Protein AF-A0A399ZAR4-F1 (afdb_monomer_lite)

Foldseek 3Di:
DLVPDDLVVVCVVVVHDSVVSVVVVVVVCVVVVHDDVVSVNVVCVVVVVVVPD

Sequence (53 aa):
LAQGRTNSEIAQELVITQFTVRSHVCRVLKKLKLANRTQAALYLLKHQSLGLV

pLDDT: mean 85.86, std 14.57, range [39.09, 97.62]

Secondary structure (DSSP, 8-state):
-TT---HHHHHHHTTS-HHHHHHHHHHHHHHTT-SSHHHHHHHHHHHHTTS--

Structure (mmCIF, N/CA/C/O backbone):
data_AF-A0A399ZAR4-F1
#
_entry.id   AF-A0A399ZAR4-F1
#
loop_
_atom_site.group_PDB
_atom_site.id
_atom_site.type_symbol
_atom_site.label_atom_id
_atom_site.label_alt_id
_atom_site.label_comp_id
_atom_site.label_asym_id
_atom_site.label_entity_id
_atom_site.label_seq_id
_atom_site.pdbx_PDB_ins_code
_atom_site.Cartn_x
_atom_site.Cartn_y
_atom_site.Cartn_z
_atom_site.occupancy
_atom_site.B_iso_or_equiv
_atom_site.auth_seq_id
_atom_site.auth_comp_id
_atom_site.auth_asym_id
_atom_site.auth_atom_id
_atom_site.pdbx_PDB_model_num
ATOM 1 N N . LEU A 1 1 ? -2.516 4.153 -3.702 1.00 65.62 1 LEU A N 1
ATOM 2 C CA . LEU A 1 1 ? -1.049 4.386 -3.604 1.00 65.62 1 LEU A CA 1
ATOM 3 C C . LEU A 1 1 ? -0.646 5.739 -4.184 1.00 65.62 1 LEU A C 1
ATOM 5 O O . LEU A 1 1 ? -0.177 6.566 -3.414 1.00 65.62 1 LEU A O 1
ATOM 9 N N . ALA A 1 2 ? -0.846 5.976 -5.486 1.00 60.78 2 ALA A N 1
ATOM 10 C CA . ALA A 1 2 ? -0.473 7.237 -6.143 1.00 60.78 2 ALA A CA 1
ATOM 11 C C . ALA A 1 2 ? -1.395 8.423 -5.804 1.00 60.78 2 ALA A C 1
ATOM 13 O O . ALA A 1 2 ? -0.930 9.547 -5.706 1.00 60.78 2 ALA A O 1
ATOM 14 N N . GLN A 1 3 ? -2.673 8.166 -5.518 1.00 71.00 3 GLN A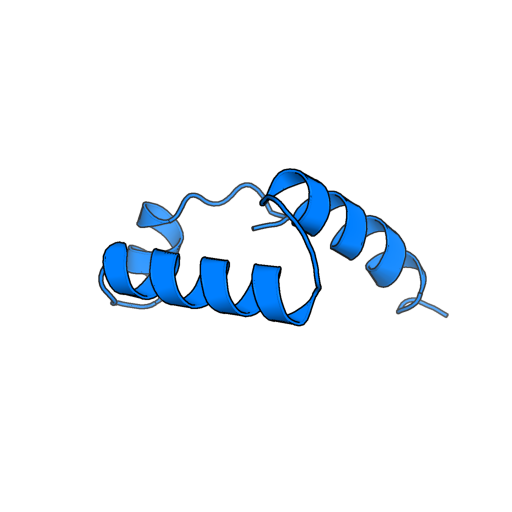 N 1
ATOM 15 C CA . GLN A 1 3 ? -3.656 9.181 -5.099 1.00 71.00 3 GLN A CA 1
ATOM 16 C C . GLN A 1 3 ? -3.537 9.572 -3.608 1.00 71.00 3 GLN A C 1
ATOM 18 O O . GLN A 1 3 ? -4.496 10.036 -3.009 1.00 71.00 3 GLN A O 1
ATOM 23 N N . GLY A 1 4 ? -2.411 9.282 -2.948 1.00 79.44 4 GLY A N 1
ATOM 24 C CA . GLY A 1 4 ? -2.195 9.639 -1.538 1.00 79.44 4 GLY A CA 1
ATOM 25 C C . GLY A 1 4 ? -2.890 8.760 -0.487 1.00 79.44 4 GLY A C 1
ATOM 26 O O . GLY A 1 4 ? -2.368 8.677 0.622 1.00 79.44 4 GLY A O 1
ATOM 27 N N . ARG A 1 5 ? -3.956 8.018 -0.828 1.00 86.31 5 ARG A N 1
ATOM 28 C CA . ARG A 1 5 ? -4.719 7.179 0.127 1.00 86.31 5 ARG A CA 1
ATOM 29 C C . ARG A 1 5 ? -3.845 6.304 1.044 1.00 86.31 5 ARG A C 1
ATOM 31 O O . ARG A 1 5 ? -2.847 5.708 0.612 1.00 86.31 5 ARG A O 1
ATOM 38 N N . THR A 1 6 ? -4.233 6.226 2.308 1.00 90.19 6 THR A N 1
ATOM 39 C CA . THR A 1 6 ? -3.674 5.383 3.369 1.00 90.19 6 THR A CA 1
ATOM 40 C C . THR A 1 6 ? -4.201 3.949 3.275 1.00 90.19 6 THR A C 1
ATOM 42 O O . THR A 1 6 ? -5.225 3.680 2.649 1.00 90.19 6 THR A O 1
ATOM 45 N N . ASN A 1 7 ? -3.515 2.995 3.914 1.00 91.62 7 ASN A N 1
ATOM 46 C CA . ASN A 1 7 ? -3.981 1.603 3.932 1.00 91.62 7 ASN A CA 1
ATOM 47 C C . ASN A 1 7 ? -5.316 1.444 4.675 1.00 91.62 7 ASN A C 1
ATOM 49 O O . ASN A 1 7 ? -6.066 0.531 4.352 1.00 91.62 7 ASN A O 1
ATOM 53 N N . SER A 1 8 ? -5.608 2.321 5.640 1.00 93.44 8 SER A N 1
ATOM 54 C CA . SER A 1 8 ? -6.873 2.362 6.380 1.00 93.44 8 SER A CA 1
ATOM 55 C C . SER A 1 8 ? -8.043 2.759 5.487 1.00 93.44 8 SER A C 1
ATOM 57 O O . SER A 1 8 ? -9.059 2.076 5.492 1.00 93.44 8 SER A O 1
ATOM 59 N N . GLU A 1 9 ? -7.878 3.804 4.676 1.00 94.06 9 GLU A N 1
ATOM 60 C CA . GLU A 1 9 ? -8.916 4.256 3.738 1.00 94.06 9 GLU A CA 1
ATOM 61 C C . GLU A 1 9 ? -9.199 3.190 2.674 1.00 94.06 9 GLU A C 1
ATOM 63 O O . GLU A 1 9 ? -10.350 2.865 2.407 1.00 94.06 9 GLU A O 1
ATOM 68 N N . ILE A 1 10 ? -8.144 2.576 2.124 1.00 92.19 10 ILE A N 1
ATOM 69 C CA . ILE A 1 10 ? -8.277 1.483 1.148 1.00 92.19 10 ILE A CA 1
ATOM 70 C C . ILE A 1 10 ? -8.968 0.266 1.784 1.00 92.19 10 ILE A C 1
ATOM 72 O O . ILE A 1 10 ? -9.778 -0.395 1.145 1.00 92.19 10 ILE A O 1
ATOM 76 N N . ALA A 1 11 ? -8.646 -0.043 3.042 1.00 96.06 11 ALA A N 1
ATOM 77 C CA . ALA A 1 11 ? -9.252 -1.147 3.779 1.00 96.06 11 ALA A CA 1
ATOM 78 C C . ALA A 1 11 ? -10.755 -0.930 4.001 1.00 96.06 11 ALA A C 1
ATOM 80 O O . ALA A 1 11 ? -11.535 -1.860 3.810 1.00 96.06 11 ALA A O 1
ATOM 81 N N . GLN A 1 12 ? -11.157 0.293 4.356 1.00 96.31 12 GLN A N 1
ATOM 82 C CA . GLN A 1 12 ? -12.562 0.660 4.533 1.00 96.31 12 GLN A CA 1
ATOM 83 C C . GLN A 1 12 ? -13.346 0.579 3.221 1.00 96.31 12 GLN A C 1
ATOM 85 O O . GLN A 1 12 ? -14.405 -0.036 3.183 1.00 96.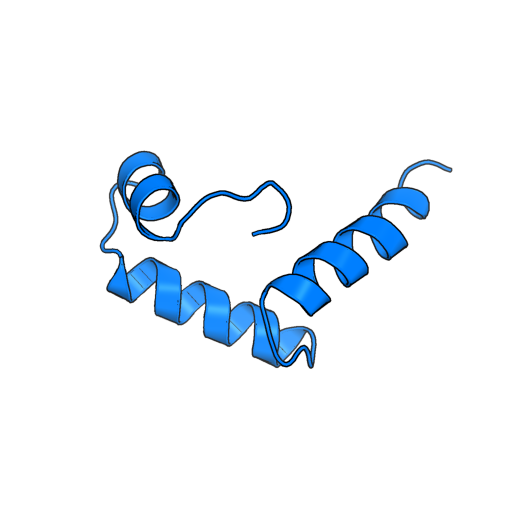31 12 GLN A O 1
ATOM 90 N N . GLU A 1 13 ? -12.808 1.151 2.145 1.00 95.00 13 GLU A N 1
ATOM 91 C CA . GLU A 1 13 ? -13.448 1.157 0.825 1.00 95.00 13 GLU A CA 1
ATOM 92 C C . GLU A 1 13 ? -13.634 -0.254 0.257 1.00 95.00 13 GLU A C 1
ATOM 94 O O . GLU A 1 13 ? -14.667 -0.562 -0.328 1.00 95.00 13 GLU A O 1
ATOM 99 N N . LEU A 1 14 ? -12.640 -1.122 0.450 1.00 94.56 14 LEU A N 1
ATOM 100 C CA . LEU A 1 14 ? -12.658 -2.491 -0.063 1.00 94.56 14 LEU A CA 1
ATOM 101 C C . LEU A 1 14 ? -13.254 -3.505 0.926 1.00 94.56 14 LEU A C 1
ATOM 103 O O . LEU A 1 14 ? -13.294 -4.690 0.608 1.00 94.56 14 LEU A O 1
ATOM 107 N N . VAL A 1 15 ? -13.695 -3.064 2.111 1.00 97.06 15 VAL A N 1
ATOM 108 C CA . VAL A 1 15 ? -14.253 -3.912 3.183 1.00 97.06 15 VAL A CA 1
ATOM 109 C C . VAL A 1 15 ? -13.319 -5.085 3.539 1.00 97.06 15 VAL A C 1
ATOM 111 O O . VAL A 1 15 ? -13.719 -6.240 3.667 1.00 97.06 15 VAL A O 1
ATOM 114 N N . ILE A 1 16 ? -12.027 -4.789 3.692 1.00 96.69 16 ILE A N 1
ATOM 115 C CA . ILE A 1 16 ? -10.979 -5.752 4.069 1.00 96.69 16 ILE A CA 1
ATOM 116 C C . ILE A 1 16 ? -10.122 -5.206 5.207 1.00 96.69 16 ILE A C 1
ATOM 118 O O . ILE A 1 16 ? -10.192 -4.037 5.569 1.00 96.69 16 ILE A O 1
ATOM 122 N N . THR A 1 17 ? -9.254 -6.041 5.778 1.00 97.62 1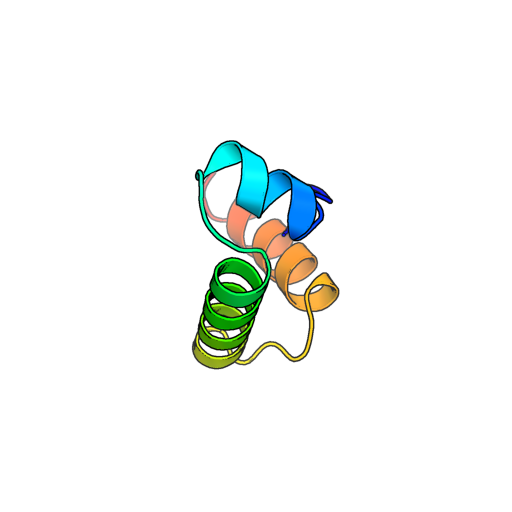7 THR A N 1
ATOM 123 C CA . THR A 1 17 ? -8.335 -5.579 6.825 1.00 97.62 17 THR A CA 1
ATOM 124 C C . THR A 1 17 ? -7.178 -4.748 6.255 1.00 97.62 17 THR A C 1
ATOM 126 O O . THR A 1 17 ? -6.685 -4.997 5.150 1.00 97.62 17 THR A O 1
ATOM 129 N N . GLN A 1 18 ? -6.649 -3.818 7.057 1.00 96.25 18 GLN A N 1
ATOM 130 C CA . GLN A 1 18 ? -5.419 -3.084 6.723 1.00 96.25 18 GLN A CA 1
ATOM 131 C C . GLN A 1 18 ? -4.223 -4.013 6.474 1.00 96.25 18 GLN A C 1
ATOM 133 O O . GLN A 1 18 ? -3.359 -3.713 5.645 1.00 96.25 18 GLN A O 1
ATOM 138 N N . PHE A 1 19 ? -4.167 -5.150 7.174 1.00 97.38 19 PHE A N 1
ATOM 139 C CA . PHE A 1 19 ? -3.136 -6.163 6.967 1.00 97.38 19 PHE A CA 1
ATOM 140 C C . PHE A 1 19 ? -3.215 -6.758 5.555 1.00 97.38 19 PHE A C 1
ATOM 142 O O . PHE A 1 19 ? -2.195 -6.852 4.865 1.00 97.38 19 PHE A O 1
ATOM 149 N N 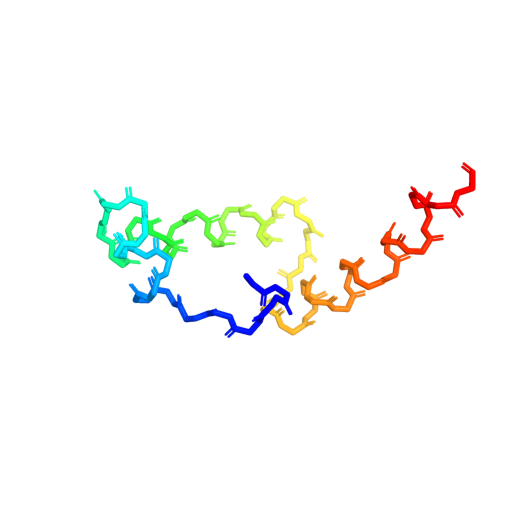. THR A 1 20 ? -4.427 -7.072 5.089 1.00 96.88 20 THR A N 1
ATOM 150 C CA . THR A 1 20 ? -4.681 -7.531 3.718 1.00 96.88 20 THR A CA 1
ATOM 151 C C . THR A 1 20 ? -4.188 -6.494 2.707 1.00 96.88 20 THR A C 1
ATOM 153 O O . THR A 1 20 ? -3.394 -6.832 1.825 1.00 96.88 20 THR A O 1
ATOM 156 N N . VAL A 1 21 ? -4.540 -5.213 2.884 1.00 96.12 21 VAL A N 1
ATOM 157 C CA . VAL A 1 21 ? -4.051 -4.117 2.023 1.00 96.12 21 VAL A CA 1
ATOM 158 C C . VAL A 1 21 ? -2.521 -4.065 1.997 1.00 96.12 21 VAL A C 1
ATOM 160 O O . VAL A 1 21 ? -1.927 -4.020 0.919 1.00 96.12 21 VAL A O 1
ATOM 163 N N . ARG A 1 22 ? -1.858 -4.131 3.159 1.00 94.19 22 ARG A N 1
ATOM 164 C CA . ARG A 1 22 ? -0.388 -4.109 3.251 1.00 94.19 22 ARG A CA 1
ATOM 165 C C . ARG A 1 22 ? 0.247 -5.262 2.472 1.00 94.19 22 ARG A C 1
ATOM 167 O O . ARG A 1 22 ? 1.212 -5.040 1.742 1.00 94.19 22 ARG A O 1
ATOM 174 N N . SER A 1 23 ? -0.313 -6.466 2.580 1.00 96.94 23 SER A N 1
ATOM 175 C CA . SER A 1 23 ? 0.145 -7.640 1.829 1.00 96.94 23 SER A CA 1
ATOM 176 C C . SER A 1 23 ? 0.032 -7.424 0.315 1.00 96.94 23 SER A C 1
ATOM 178 O O . SER A 1 23 ? 0.995 -7.659 -0.422 1.00 96.94 23 SER A O 1
ATOM 180 N N . HIS A 1 24 ? -1.100 -6.894 -0.161 1.00 94.81 24 HIS A N 1
ATOM 181 C CA . HIS A 1 24 ? -1.281 -6.564 -1.576 1.00 94.81 24 HIS A CA 1
ATOM 182 C C . HIS A 1 24 ? -0.296 -5.495 -2.056 1.00 94.81 24 HIS A C 1
ATOM 184 O O . HIS A 1 24 ? 0.348 -5.689 -3.087 1.00 94.81 24 HIS A O 1
ATOM 190 N N . VAL A 1 25 ? -0.110 -4.413 -1.294 1.00 92.75 25 VAL A N 1
ATOM 191 C CA . VAL A 1 25 ? 0.849 -3.345 -1.620 1.00 92.75 25 VAL A CA 1
ATOM 192 C C . VAL A 1 25 ? 2.269 -3.902 -1.734 1.00 92.75 25 VAL A C 1
ATOM 194 O O . VAL A 1 25 ? 2.941 -3.646 -2.731 1.00 92.75 25 VAL A O 1
ATOM 197 N N . CYS A 1 26 ? 2.716 -4.722 -0.779 1.00 94.19 26 CYS A N 1
ATOM 198 C CA . CYS A 1 26 ? 4.030 -5.366 -0.840 1.00 94.19 26 CYS A CA 1
ATOM 199 C C . CYS A 1 26 ? 4.191 -6.245 -2.088 1.00 94.19 26 CYS A C 1
ATOM 201 O O . CYS A 1 26 ? 5.226 -6.192 -2.753 1.00 94.19 26 CYS A O 1
ATOM 203 N N . ARG A 1 27 ? 3.166 -7.032 -2.443 1.00 95.81 27 ARG A N 1
ATOM 204 C CA . ARG A 1 27 ? 3.188 -7.871 -3.653 1.00 95.81 27 ARG A CA 1
ATOM 205 C C . ARG A 1 27 ? 3.269 -7.032 -4.927 1.00 95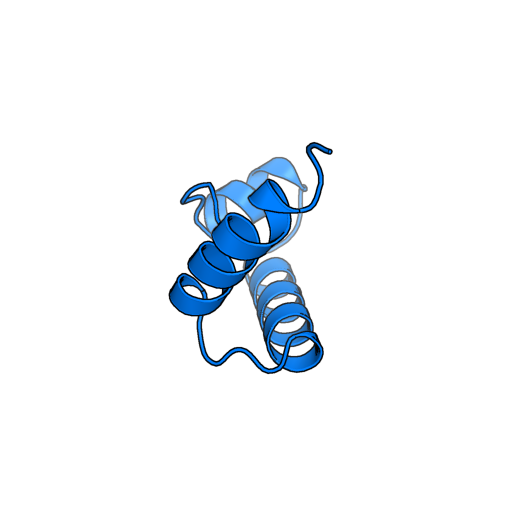.81 27 ARG A C 1
ATOM 207 O O . ARG A 1 27 ? 4.029 -7.391 -5.822 1.00 95.81 27 ARG A O 1
ATOM 214 N N . VAL A 1 28 ? 2.526 -5.928 -5.009 1.00 92.25 28 VAL A N 1
ATOM 215 C CA . VAL A 1 28 ? 2.567 -5.004 -6.155 1.00 92.25 28 VAL A CA 1
ATOM 216 C C . VAL A 1 28 ? 3.949 -4.369 -6.288 1.00 92.25 28 VAL A C 1
ATOM 218 O O . VAL A 1 28 ? 4.546 -4.447 -7.358 1.00 92.25 28 VAL A O 1
ATOM 221 N N . LEU A 1 29 ? 4.498 -3.820 -5.201 1.00 92.75 29 LEU A N 1
ATOM 222 C CA . LEU A 1 29 ? 5.842 -3.235 -5.192 1.00 92.75 29 LEU A CA 1
ATOM 223 C C . LEU A 1 29 ? 6.904 -4.246 -5.637 1.00 92.75 29 LEU A C 1
ATOM 225 O O . LEU A 1 29 ? 7.727 -3.937 -6.493 1.00 92.75 29 LEU A O 1
ATOM 229 N N . LYS A 1 30 ? 6.828 -5.488 -5.142 1.00 95.88 30 LYS A N 1
ATOM 230 C CA . LYS A 1 30 ? 7.739 -6.566 -5.542 1.00 95.88 30 LYS A CA 1
ATOM 231 C C . LYS A 1 30 ? 7.626 -6.899 -7.032 1.00 95.88 30 LYS A C 1
ATOM 233 O O . LYS A 1 30 ? 8.649 -7.042 -7.694 1.00 95.88 30 LYS A O 1
ATOM 238 N N . LYS A 1 31 ? 6.405 -7.000 -7.569 1.00 94.31 31 LYS A N 1
ATOM 239 C CA . LYS A 1 31 ? 6.170 -7.262 -9.000 1.00 94.31 31 LYS A CA 1
ATOM 240 C C . LYS A 1 31 ? 6.727 -6.150 -9.889 1.00 94.31 31 LYS A C 1
ATOM 242 O O . LYS A 1 31 ? 7.294 -6.441 -10.934 1.00 94.31 31 LYS A O 1
ATOM 247 N N . LEU A 1 32 ? 6.602 -4.900 -9.449 1.00 91.88 32 LEU A N 1
ATOM 248 C CA . LEU A 1 32 ? 7.102 -3.727 -10.166 1.00 91.88 32 LEU A CA 1
ATOM 249 C C . LEU A 1 32 ? 8.584 -3.422 -9.880 1.00 91.88 32 LEU A C 1
ATOM 251 O O . LEU A 1 32 ? 9.123 -2.475 -10.442 1.00 91.88 32 LEU A O 1
ATOM 255 N N . LYS A 1 33 ? 9.247 -4.212 -9.021 1.00 94.56 33 LYS A N 1
ATOM 256 C CA . LYS A 1 33 ? 10.624 -3.984 -8.544 1.00 94.56 33 LYS A CA 1
ATOM 257 C C . LYS A 1 33 ? 10.829 -2.588 -7.931 1.00 94.56 33 LYS A C 1
ATOM 259 O O . LYS A 1 33 ? 11.872 -1.969 -8.111 1.00 94.56 33 LYS A O 1
ATOM 264 N N . LEU A 1 34 ? 9.833 -2.102 -7.191 1.00 93.88 34 LEU A N 1
ATOM 265 C CA . LEU A 1 34 ? 9.850 -0.800 -6.520 1.00 93.88 34 LEU A CA 1
ATOM 266 C C . LEU A 1 34 ? 10.070 -0.976 -5.018 1.00 93.88 34 LEU A C 1
ATOM 268 O O . LEU A 1 34 ? 9.503 -1.874 -4.398 1.00 93.88 34 LEU A O 1
ATOM 272 N N . ALA A 1 35 ? 10.863 -0.094 -4.414 1.00 90.38 35 ALA A N 1
ATOM 273 C CA . ALA A 1 35 ? 11.220 -0.191 -3.000 1.00 90.38 35 ALA A CA 1
ATOM 274 C C . ALA A 1 35 ? 10.148 0.388 -2.065 1.00 90.38 35 ALA A C 1
ATOM 276 O O . ALA A 1 35 ? 10.010 -0.054 -0.926 1.00 90.38 35 ALA A O 1
ATOM 277 N N . ASN A 1 36 ? 9.388 1.394 -2.512 1.00 90.25 36 ASN A N 1
ATOM 278 C CA . ASN A 1 36 ? 8.401 2.063 -1.668 1.00 90.25 36 ASN A CA 1
ATOM 279 C C . ASN A 1 36 ? 7.248 2.692 -2.465 1.00 90.25 36 ASN A C 1
ATOM 281 O O . ASN A 1 36 ? 7.259 2.779 -3.694 1.00 90.25 36 ASN A O 1
ATOM 285 N N . ARG A 1 37 ? 6.233 3.156 -1.727 1.00 86.12 37 ARG A N 1
ATOM 286 C CA . ARG A 1 37 ? 5.033 3.788 -2.294 1.00 86.12 37 ARG A CA 1
ATOM 287 C C . ARG A 1 37 ? 5.311 5.091 -3.052 1.00 86.12 37 ARG A C 1
ATOM 289 O O . ARG A 1 37 ? 4.552 5.404 -3.961 1.00 86.12 37 ARG A O 1
ATOM 296 N N . THR A 1 38 ? 6.374 5.824 -2.716 1.00 89.38 38 THR A N 1
ATOM 297 C CA . THR A 1 38 ? 6.777 7.044 -3.437 1.00 89.38 38 THR A CA 1
ATOM 298 C C . THR A 1 38 ? 7.290 6.692 -4.827 1.00 89.38 38 THR A C 1
ATOM 300 O O . THR A 1 38 ? 6.851 7.277 -5.812 1.00 89.38 38 THR A O 1
ATOM 303 N N . GLN A 1 39 ? 8.134 5.662 -4.931 1.00 88.81 39 GLN A N 1
ATOM 304 C CA . GLN A 1 39 ? 8.560 5.125 -6.223 1.00 88.81 39 GLN A CA 1
ATOM 305 C C . GLN A 1 39 ? 7.370 4.600 -7.032 1.00 88.81 39 GLN A C 1
ATOM 307 O O . GLN A 1 39 ? 7.317 4.825 -8.234 1.00 88.81 39 GLN A O 1
ATOM 312 N N . ALA A 1 40 ? 6.381 3.971 -6.389 1.00 88.25 40 ALA A N 1
ATOM 313 C CA . ALA A 1 40 ? 5.143 3.567 -7.062 1.00 88.25 40 ALA A CA 1
ATOM 314 C C . ALA A 1 40 ? 4.320 4.746 -7.590 1.00 88.25 40 ALA A C 1
ATOM 316 O O . ALA A 1 40 ? 3.748 4.637 -8.671 1.00 88.25 40 ALA A O 1
ATOM 317 N N . ALA A 1 41 ? 4.272 5.866 -6.867 1.00 86.94 41 ALA A N 1
ATOM 318 C CA . ALA A 1 41 ? 3.606 7.075 -7.339 1.00 86.94 41 ALA A CA 1
ATOM 319 C C . ALA A 1 41 ? 4.328 7.670 -8.558 1.00 86.94 41 ALA A C 1
ATOM 321 O O . ALA A 1 41 ? 3.684 7.941 -9.565 1.00 86.94 41 ALA A O 1
ATOM 322 N N . LEU A 1 42 ? 5.660 7.787 -8.510 1.00 88.31 42 LEU A N 1
ATOM 323 C CA . LEU A 1 42 ? 6.474 8.261 -9.638 1.00 88.31 42 LEU A CA 1
ATOM 324 C C . LEU A 1 42 ? 6.384 7.336 -10.855 1.00 88.31 42 LEU A C 1
ATOM 326 O O . LEU A 1 42 ? 6.268 7.807 -11.983 1.00 88.31 42 LEU A O 1
ATOM 330 N N . TYR A 1 43 ? 6.409 6.021 -10.625 1.00 87.81 43 TYR A N 1
ATOM 331 C CA . TYR A 1 43 ? 6.217 5.017 -11.665 1.00 87.81 43 TYR A CA 1
ATOM 332 C C . TYR A 1 43 ? 4.862 5.205 -12.354 1.00 87.81 43 TYR A C 1
ATOM 334 O O . TYR A 1 43 ? 4.804 5.279 -13.577 1.00 87.81 43 TYR A O 1
ATOM 342 N N . LEU A 1 44 ? 3.784 5.363 -11.579 1.00 84.56 44 LEU A N 1
ATOM 343 C CA . LEU A 1 44 ? 2.456 5.653 -12.118 1.00 84.56 44 LEU A CA 1
ATOM 344 C C . LEU A 1 44 ? 2.429 6.964 -12.902 1.00 84.56 44 LEU A C 1
ATOM 346 O O . LEU A 1 44 ? 1.952 6.944 -14.023 1.00 84.56 44 LEU A O 1
ATOM 350 N N . LEU A 1 45 ? 2.991 8.059 -12.386 1.00 84.94 45 LEU A N 1
ATOM 351 C CA . LEU A 1 45 ? 3.045 9.337 -13.110 1.00 84.94 45 LEU A CA 1
ATOM 352 C C . LEU A 1 45 ? 3.776 9.211 -14.457 1.00 84.94 45 LEU A C 1
ATOM 354 O O . LEU A 1 45 ? 3.285 9.699 -15.471 1.00 84.94 45 LEU A O 1
ATOM 358 N N . LYS A 1 46 ? 4.908 8.497 -14.484 1.00 84.69 46 LYS A N 1
ATOM 359 C CA . LYS A 1 46 ? 5.695 8.247 -15.703 1.00 84.69 46 LYS A CA 1
ATOM 360 C C . LYS A 1 46 ? 4.982 7.335 -16.708 1.00 84.69 46 LYS A C 1
ATOM 362 O O . LYS A 1 46 ? 5.196 7.464 -17.908 1.00 84.69 46 LYS A O 1
ATOM 367 N N . HIS A 1 47 ? 4.181 6.382 -16.237 1.00 79.81 47 HIS A N 1
ATOM 368 C CA . HIS A 1 47 ? 3.434 5.469 -17.107 1.00 79.81 47 HIS A CA 1
ATOM 369 C C . HIS A 1 47 ? 2.048 6.002 -17.498 1.00 79.81 47 HIS A C 1
ATOM 371 O O . HIS A 1 47 ? 1.540 5.643 -18.553 1.00 79.81 47 HIS A O 1
ATOM 377 N N . GLN A 1 48 ? 1.446 6.889 -16.707 1.00 68.56 48 GLN A N 1
ATOM 378 C CA . GLN A 1 48 ? 0.158 7.514 -17.008 1.00 68.56 48 GLN A CA 1
ATOM 379 C C . GLN A 1 48 ? 0.281 8.507 -18.172 1.00 68.56 48 GLN A C 1
ATOM 381 O O . GLN A 1 48 ? -0.649 8.629 -18.962 1.00 68.56 48 GLN A O 1
ATOM 386 N N . SER A 1 49 ? 1.457 9.118 -18.361 1.00 57.12 49 SER A N 1
ATOM 387 C CA . SER A 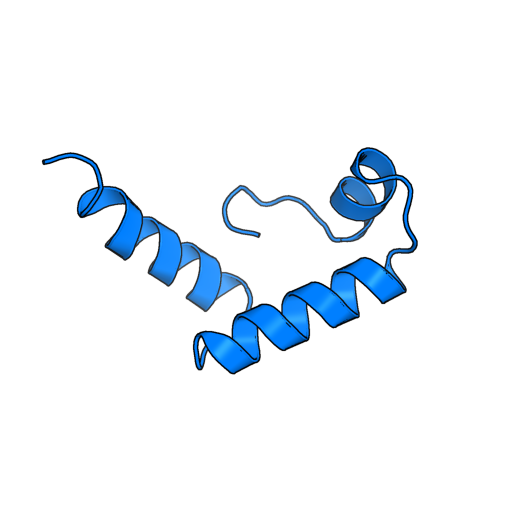1 49 ? 1.785 9.890 -19.568 1.00 57.12 49 SER A CA 1
ATOM 388 C C . SER A 1 49 ? 1.962 9.034 -20.831 1.00 57.12 49 SER A C 1
ATOM 390 O O . SER A 1 49 ? 2.007 9.585 -21.921 1.00 57.12 49 SER A O 1
ATOM 392 N N . LEU A 1 50 ? 2.076 7.705 -20.707 1.00 56.31 50 LEU A N 1
ATOM 393 C CA . LEU A 1 50 ? 2.191 6.767 -21.837 1.00 56.31 50 LEU A CA 1
ATOM 394 C C . LEU A 1 50 ? 0.848 6.109 -22.207 1.00 56.31 50 LEU A C 1
ATOM 396 O O . LEU A 1 50 ? 0.792 5.364 -23.177 1.00 56.31 50 LEU A O 1
ATOM 400 N N . GLY A 1 51 ? -0.217 6.360 -21.435 1.00 46.44 51 GLY A N 1
ATOM 401 C CA . GLY A 1 51 ? -1.577 5.853 -21.679 1.00 46.44 51 GLY A CA 1
ATOM 402 C C . GLY A 1 51 ? -2.546 6.897 -22.247 1.00 46.44 51 GLY A C 1
ATOM 403 O O . GLY A 1 51 ? -3.747 6.651 -22.284 1.00 46.44 51 GLY A O 1
ATOM 404 N N . LEU A 1 52 ? -2.028 8.064 -22.639 1.00 44.19 52 LEU A N 1
ATOM 405 C CA . LEU A 1 52 ? -2.735 9.139 -23.338 1.00 44.19 52 LEU A CA 1
ATOM 406 C C . LEU A 1 52 ? -1.946 9.505 -24.607 1.00 44.19 52 LEU A C 1
ATOM 408 O O . LEU A 1 52 ? -1.436 10.616 -24.723 1.00 44.19 52 LEU A O 1
ATOM 412 N N . VAL A 1 53 ? -1.791 8.542 -25.517 1.00 39.09 53 VAL A N 1
ATOM 413 C CA . VAL A 1 53 ? -1.485 8.774 -26.939 1.00 39.09 53 VAL A CA 1
ATOM 414 C C . VAL A 1 53 ? -2.346 7.822 -27.750 1.00 39.09 53 VAL A C 1
ATOM 416 O O . VAL A 1 53 ? -2.381 6.629 -27.371 1.00 39.09 53 VAL A O 1
#

Radius of gyration: 12.13 Å; chains: 1; bounding box: 26×18×34 Å